Protein AF-X1NZ08-F1 (afdb_monomer)

Solvent-accessible surface area (backbone atoms only — not comparable to full-atom values): 8762 Å² total; per-residue (Å²): 134,96,73,83,45,44,33,27,20,56,43,68,51,99,85,68,46,84,45,70,52,74,79,39,46,42,60,75,52,47,68,70,40,44,97,84,74,46,42,93,53,62,67,56,41,53,49,52,73,44,49,33,32,27,44,50,51,60,32,47,41,54,40,45,41,66,79,80,67,62,67,61,55,53,55,54,40,61,74,66,75,55,62,70,50,41,29,50,45,96,85,26,34,38,38,39,35,65,49,100,54,73,54,55,48,69,60,36,34,53,55,27,56,75,70,70,29,54,61,67,52,26,42,67,88,31,73,42,72,38,77,74,33,56,36,71,87,80,62,49,60,27,44,75,59,90,68,85,85,77,130

Mean predicted aligned error: 4.6 Å

pLDDT: mean 90.82, std 10.26, range [33.22, 98.12]

Secondary structure (DSSP, 8-state):
-----EEE-EEE-TTS-EEEPPPEEHHHHHTTS-TTS--SSHHHHHHHHH--EEEPPTTEEEEEESSS-HHHHHHHHHHTT--EEEEEETTEEEEEEE-SS---HHHHHHHHHHTT--GGGGSTT-EEEPTTSB-TTT--B--B-------

Structure (mmCIF, N/CA/C/O backbone):
data_AF-X1NZ08-F1
#
_entry.id   AF-X1NZ08-F1
#
loop_
_atom_site.group_PDB
_atom_site.id
_atom_site.type_symbol
_atom_site.label_atom_id
_atom_site.label_alt_id
_atom_site.label_comp_id
_atom_site.label_asym_id
_atom_site.label_entity_id
_atom_site.label_seq_id
_atom_site.pdbx_PDB_ins_code
_atom_site.Cartn_x
_atom_site.Cartn_y
_atom_site.Cartn_z
_atom_site.occupancy
_atom_site.B_iso_or_equiv
_atom_site.auth_seq_id
_atom_site.auth_comp_id
_atom_site.auth_asym_id
_atom_site.auth_atom_id
_atom_site.pdbx_PDB_model_num
ATOM 1 N N . GLN A 1 1 ? -12.057 -5.526 -10.614 1.00 66.50 1 GLN A N 1
ATOM 2 C CA . GLN A 1 1 ? -11.418 -4.337 -10.012 1.00 66.50 1 GLN A CA 1
ATOM 3 C C . GLN A 1 1 ? -12.099 -3.094 -10.574 1.00 66.50 1 GLN A C 1
ATOM 5 O O . GLN A 1 1 ? -12.154 -2.975 -11.788 1.00 66.50 1 GLN A O 1
ATOM 10 N N . LYS A 1 2 ? -12.700 -2.242 -9.728 1.00 81.81 2 LYS A N 1
ATOM 11 C CA . LYS A 1 2 ? -13.461 -1.050 -10.170 1.00 81.81 2 LYS A CA 1
ATOM 12 C C . LYS A 1 2 ? -12.575 0.186 -10.381 1.00 81.81 2 LYS A C 1
ATOM 14 O O . LYS A 1 2 ? -12.920 1.039 -11.188 1.00 81.81 2 LYS A O 1
ATOM 19 N N . TYR A 1 3 ? -11.451 0.263 -9.670 1.00 86.00 3 TYR A N 1
ATOM 20 C CA . TYR A 1 3 ? -10.559 1.420 -9.666 1.00 86.00 3 TYR A CA 1
ATOM 21 C C . TYR A 1 3 ? -9.184 1.034 -10.201 1.00 86.00 3 TYR A C 1
ATOM 23 O O . TYR A 1 3 ? -8.617 0.015 -9.793 1.00 86.00 3 TYR A O 1
ATOM 31 N N . ASP A 1 4 ? -8.653 1.863 -11.091 1.00 92.69 4 ASP A N 1
ATOM 32 C CA . ASP A 1 4 ? -7.241 1.832 -11.447 1.00 92.69 4 ASP A CA 1
ATOM 33 C C . ASP A 1 4 ? -6.446 2.689 -10.454 1.00 92.69 4 ASP A C 1
ATOM 35 O O . ASP A 1 4 ? -6.983 3.618 -9.848 1.00 92.69 4 ASP A O 1
ATOM 39 N N . PHE A 1 5 ? -5.178 2.364 -10.259 1.00 94.62 5 PHE A N 1
ATOM 40 C CA . PHE A 1 5 ? -4.306 3.039 -9.304 1.00 94.62 5 PHE A CA 1
ATOM 41 C C . PHE A 1 5 ? -2.875 3.036 -9.811 1.00 94.62 5 PHE A C 1
ATOM 43 O O . PHE A 1 5 ? -2.528 2.280 -10.715 1.00 94.62 5 PHE A O 1
ATOM 50 N N . GLU A 1 6 ? -2.033 3.895 -9.254 1.00 96.94 6 GLU A N 1
ATOM 51 C CA . GLU A 1 6 ? -0.643 3.966 -9.687 1.00 96.94 6 GLU A CA 1
ATOM 52 C C . GLU A 1 6 ? 0.259 3.007 -8.914 1.00 96.94 6 GLU A C 1
ATOM 54 O O . GLU A 1 6 ? 0.068 2.739 -7.724 1.00 96.94 6 GLU A O 1
ATOM 59 N N . VAL A 1 7 ? 1.270 2.506 -9.614 1.00 97.00 7 VAL A N 1
ATOM 60 C CA . VAL A 1 7 ? 2.306 1.621 -9.093 1.00 97.00 7 VAL A CA 1
ATOM 61 C C . VAL A 1 7 ? 3.678 2.077 -9.557 1.00 97.00 7 VAL A C 1
ATOM 63 O O . VAL A 1 7 ? 3.838 2.647 -10.641 1.00 97.00 7 VAL A O 1
ATOM 66 N N . PHE A 1 8 ? 4.681 1.799 -8.731 1.00 97.50 8 PHE A N 1
ATOM 67 C CA . PHE A 1 8 ? 6.083 2.004 -9.076 1.00 97.50 8 PHE A CA 1
ATOM 68 C C . PHE A 1 8 ? 6.994 1.114 -8.219 1.00 97.50 8 PHE A C 1
ATOM 70 O O . PHE A 1 8 ? 6.571 0.477 -7.248 1.00 97.50 8 PHE A O 1
ATOM 77 N N . GLY A 1 9 ? 8.263 1.038 -8.604 1.00 96.88 9 GLY A N 1
ATOM 78 C CA . GLY A 1 9 ? 9.313 0.350 -7.868 1.00 96.88 9 GLY A CA 1
ATOM 79 C C . GLY A 1 9 ? 10.251 1.331 -7.180 1.00 96.88 9 GLY A C 1
ATOM 80 O O . GLY A 1 9 ? 10.696 2.301 -7.790 1.00 96.88 9 GLY A O 1
ATOM 81 N N . LEU A 1 10 ? 10.598 1.055 -5.924 1.00 96.56 10 LEU A N 1
ATOM 82 C CA . LEU A 1 10 ? 11.754 1.651 -5.250 1.00 96.56 10 LEU A CA 1
ATOM 83 C C . LEU A 1 10 ? 12.923 0.665 -5.242 1.00 96.56 10 LEU A C 1
ATOM 85 O O . LEU A 1 10 ? 12.724 -0.523 -4.981 1.00 96.56 10 LEU A O 1
ATOM 89 N N . LYS A 1 11 ? 14.145 1.146 -5.480 1.00 93.56 11 LYS A N 1
ATOM 90 C CA . LYS A 1 11 ? 15.372 0.341 -5.373 1.00 93.56 11 LYS A CA 1
ATOM 91 C C . LYS A 1 11 ? 16.574 1.181 -4.955 1.00 93.56 11 LYS A C 1
ATOM 93 O O . LYS A 1 11 ? 16.518 2.409 -4.957 1.00 93.56 11 LYS A O 1
ATOM 98 N N . LYS A 1 12 ? 17.650 0.499 -4.561 1.00 92.94 12 LYS A N 1
ATOM 99 C CA . LYS A 1 12 ? 18.954 1.116 -4.314 1.00 92.94 12 LYS A CA 1
ATOM 100 C C . LYS A 1 12 ? 19.789 1.091 -5.588 1.00 92.94 12 LYS A C 1
ATOM 102 O O . LYS A 1 12 ? 19.826 0.064 -6.265 1.00 92.94 12 LYS A O 1
ATOM 107 N N . ASP A 1 13 ? 20.420 2.209 -5.918 1.00 92.94 13 ASP A N 1
ATOM 108 C CA . ASP A 1 13 ? 21.383 2.275 -7.014 1.00 92.94 13 ASP A CA 1
ATOM 109 C C . ASP A 1 13 ? 22.784 1.796 -6.568 1.00 92.94 13 ASP A C 1
ATOM 111 O O . ASP A 1 13 ? 22.961 1.276 -5.462 1.00 92.94 13 ASP A O 1
ATOM 115 N N . LYS A 1 14 ? 23.795 1.955 -7.434 1.00 93.56 14 LYS A N 1
ATOM 116 C CA . LYS A 1 14 ? 25.183 1.550 -7.141 1.00 93.56 14 LYS A CA 1
ATOM 117 C C . LYS A 1 14 ? 25.834 2.362 -6.012 1.00 93.56 14 LYS A C 1
ATOM 119 O O . LYS A 1 14 ? 26.798 1.884 -5.425 1.00 93.56 14 LYS A O 1
ATOM 124 N N . ASN A 1 15 ? 25.307 3.548 -5.716 1.00 95.12 15 ASN A N 1
ATOM 125 C CA . ASN A 1 15 ? 25.778 4.445 -4.664 1.00 95.12 15 ASN A CA 1
ATOM 126 C C . ASN A 1 15 ? 24.969 4.293 -3.367 1.00 95.12 15 ASN A C 1
ATOM 128 O O . ASN A 1 15 ? 25.197 5.028 -2.412 1.00 95.12 15 ASN A O 1
ATOM 132 N N . PHE A 1 16 ? 24.049 3.321 -3.307 1.00 90.88 16 PHE A N 1
ATOM 133 C CA . PHE A 1 16 ? 23.089 3.129 -2.217 1.00 90.88 16 PHE A CA 1
ATOM 134 C C . PHE A 1 16 ? 22.058 4.261 -2.067 1.00 90.88 16 PHE A C 1
ATOM 136 O O . PHE A 1 16 ? 21.336 4.313 -1.058 1.00 90.88 16 PHE A O 1
ATOM 143 N N . ASP A 1 17 ? 21.890 5.097 -3.089 1.00 93.62 17 ASP A N 1
ATOM 144 C CA . ASP A 1 17 ? 20.828 6.092 -3.156 1.00 93.62 17 ASP A CA 1
ATOM 145 C C . ASP A 1 17 ? 19.491 5.425 -3.486 1.00 93.62 17 ASP A C 1
ATOM 147 O O . ASP A 1 17 ? 19.418 4.395 -4.162 1.00 93.62 17 ASP A O 1
ATOM 151 N N . THR A 1 18 ? 18.402 5.969 -2.940 1.00 94.81 18 THR A N 1
ATOM 152 C CA . THR A 1 18 ? 17.053 5.475 -3.244 1.00 94.81 18 THR A CA 1
ATOM 153 C C . THR A 1 18 ? 16.581 6.094 -4.551 1.00 94.81 18 THR A C 1
ATOM 155 O O . THR A 1 18 ? 16.426 7.309 -4.628 1.00 94.81 18 THR A O 1
ATOM 158 N N . ILE A 1 19 ? 16.281 5.257 -5.540 1.00 94.94 19 ILE A N 1
ATOM 159 C CA . ILE A 1 19 ? 15.700 5.673 -6.818 1.00 94.94 19 ILE A CA 1
ATOM 160 C C . ILE A 1 19 ? 14.312 5.055 -7.000 1.00 94.94 19 ILE A C 1
ATOM 162 O O . ILE A 1 19 ? 14.051 3.938 -6.539 1.00 94.94 19 ILE A O 1
ATOM 166 N N . SER A 1 20 ? 13.427 5.778 -7.683 1.00 96.25 20 SER A N 1
ATOM 167 C CA . SER A 1 20 ? 12.118 5.287 -8.113 1.00 96.25 20 SER A CA 1
ATOM 168 C C . SER A 1 20 ? 12.116 4.979 -9.609 1.00 96.25 20 SER A C 1
ATOM 170 O O . SER A 1 20 ? 12.797 5.629 -10.403 1.00 96.25 20 SER A O 1
ATOM 172 N N . THR A 1 21 ? 11.338 3.978 -10.016 1.00 94.81 21 THR A N 1
ATOM 173 C CA . THR A 1 21 ? 10.940 3.836 -11.420 1.00 94.81 21 THR A CA 1
ATOM 174 C C . THR A 1 21 ? 9.928 4.920 -11.787 1.00 94.81 21 THR A C 1
ATOM 176 O O . THR A 1 21 ? 9.364 5.586 -10.917 1.00 94.81 21 THR A O 1
ATOM 179 N N . ILE A 1 22 ? 9.629 5.048 -13.081 1.00 95.25 22 ILE A N 1
ATOM 180 C CA . ILE A 1 22 ? 8.461 5.813 -13.530 1.00 95.25 22 ILE A CA 1
ATOM 181 C C . ILE A 1 22 ? 7.181 5.294 -12.862 1.00 95.25 22 ILE A C 1
ATOM 183 O O . ILE A 1 22 ? 7.094 4.119 -12.500 1.00 95.25 22 ILE A O 1
ATOM 187 N N . HIS A 1 23 ? 6.197 6.168 -12.697 1.00 96.38 23 HIS A N 1
ATOM 188 C CA . HIS A 1 23 ? 4.876 5.773 -12.224 1.00 96.38 23 HIS A CA 1
ATOM 189 C C . HIS A 1 23 ? 4.063 5.288 -13.423 1.00 96.38 23 HIS A C 1
ATOM 191 O O . HIS A 1 23 ? 4.088 5.918 -14.482 1.00 96.38 23 HIS A O 1
ATOM 197 N N . LYS A 1 24 ? 3.349 4.175 -13.266 1.00 96.19 24 LYS A N 1
ATOM 198 C CA . LYS A 1 24 ? 2.391 3.681 -14.262 1.00 96.19 24 LYS A CA 1
ATOM 199 C C . LYS A 1 24 ? 1.057 3.392 -13.598 1.00 96.19 24 LYS A C 1
ATOM 201 O O . LYS A 1 24 ? 1.019 3.094 -12.404 1.00 96.19 24 LYS A O 1
ATOM 206 N N . LYS A 1 25 ? -0.026 3.431 -14.373 1.00 96.19 25 LYS A N 1
ATOM 207 C CA . LYS A 1 25 ? -1.285 2.826 -13.940 1.00 96.19 25 LYS A CA 1
ATOM 208 C C . LYS A 1 25 ? -1.103 1.315 -13.807 1.00 96.19 25 LYS A C 1
ATOM 210 O O . LYS A 1 25 ? -0.294 0.707 -14.511 1.00 96.19 25 LYS A O 1
ATOM 215 N N . TYR A 1 26 ? -1.831 0.710 -12.879 1.00 94.38 26 TYR A N 1
ATOM 216 C CA . TYR A 1 26 ? -1.780 -0.724 -12.635 1.00 94.38 26 TYR A CA 1
ATOM 217 C C . TYR A 1 26 ? -2.214 -1.489 -13.887 1.00 94.38 26 TYR A C 1
ATOM 219 O O . TYR A 1 26 ? -1.548 -2.443 -14.280 1.00 94.38 26 TYR A O 1
ATOM 227 N N . SER A 1 27 ? -3.264 -1.029 -14.570 1.00 94.00 27 SER A N 1
ATOM 228 C CA . SER A 1 27 ? -3.690 -1.606 -15.851 1.00 94.00 27 SER A CA 1
ATOM 229 C C . SER A 1 27 ? -2.560 -1.628 -16.894 1.00 94.00 27 SER A C 1
ATOM 231 O O . SER A 1 27 ? -2.254 -2.691 -17.433 1.00 94.00 27 SER A O 1
ATOM 233 N N . ASP A 1 28 ? -1.861 -0.507 -17.091 1.00 93.31 28 ASP A N 1
ATOM 234 C CA . ASP A 1 28 ? -0.724 -0.391 -18.019 1.00 93.31 28 ASP A CA 1
ATOM 235 C C . ASP A 1 28 ? 0.454 -1.299 -17.642 1.00 93.31 28 ASP A C 1
ATOM 237 O O . ASP A 1 28 ? 1.215 -1.747 -18.500 1.00 93.31 28 ASP A O 1
ATOM 241 N N . ALA A 1 29 ? 0.640 -1.545 -16.345 1.00 91.69 29 ALA A N 1
ATOM 242 C CA . ALA A 1 29 ? 1.715 -2.380 -15.831 1.00 91.69 29 ALA A CA 1
ATOM 243 C C . ALA A 1 29 ? 1.426 -3.882 -15.967 1.00 91.69 29 ALA A C 1
ATOM 245 O O . ALA A 1 29 ? 2.352 -4.667 -16.165 1.00 91.69 29 ALA A O 1
ATOM 246 N N . ILE A 1 30 ? 0.159 -4.281 -15.819 1.00 90.06 30 ILE A N 1
ATOM 247 C CA . ILE A 1 30 ? -0.242 -5.686 -15.688 1.00 90.06 30 ILE A CA 1
ATOM 248 C C . ILE A 1 30 ? -0.832 -6.257 -16.970 1.00 90.06 30 ILE A C 1
ATOM 250 O O . ILE A 1 30 ? -0.577 -7.414 -17.280 1.00 90.06 30 ILE A O 1
ATOM 254 N N . PHE A 1 31 ? -1.613 -5.493 -17.732 1.00 91.19 31 PHE A N 1
ATOM 255 C CA . PHE A 1 31 ? -2.309 -6.024 -18.912 1.00 91.19 31 PHE A CA 1
ATOM 256 C C . PHE A 1 31 ? -1.385 -6.537 -20.025 1.00 91.19 31 PHE A C 1
ATOM 258 O O . PHE A 1 31 ? -1.776 -7.483 -20.709 1.00 91.19 31 PHE A O 1
ATOM 265 N N . PRO A 1 32 ? -0.158 -6.009 -20.205 1.00 92.12 32 PRO A N 1
ATOM 266 C CA . PRO A 1 32 ? 0.804 -6.609 -21.129 1.00 92.12 32 PRO A CA 1
ATOM 267 C C . PRO A 1 32 ? 1.351 -7.975 -20.679 1.00 92.12 32 PRO A C 1
ATOM 269 O O . PRO A 1 32 ? 2.047 -8.637 -21.452 1.00 92.12 32 PRO A O 1
ATOM 272 N N . MET A 1 33 ? 1.095 -8.389 -19.4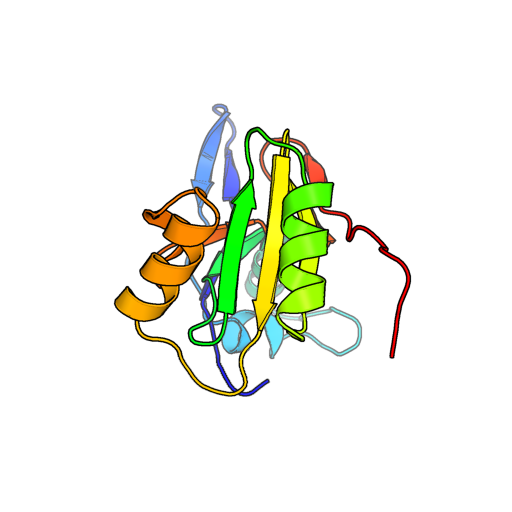35 1.00 93.06 33 MET A N 1
ATOM 273 C CA . MET A 1 33 ? 1.557 -9.660 -18.886 1.00 93.06 33 MET A CA 1
ATOM 274 C C . MET A 1 33 ? 0.603 -10.793 -19.277 1.00 93.06 33 MET A C 1
ATOM 276 O O . MET A 1 33 ? -0.616 -10.691 -19.154 1.00 93.06 33 MET A O 1
ATOM 280 N N . SER A 1 34 ? 1.164 -11.922 -19.701 1.00 92.25 34 SER A N 1
ATOM 281 C CA . SER A 1 34 ? 0.407 -13.154 -19.910 1.00 92.25 34 SER A CA 1
ATOM 282 C C . SER A 1 34 ? -0.073 -13.745 -18.578 1.00 92.25 34 SER A C 1
ATOM 284 O O . SER A 1 34 ? 0.454 -13.435 -17.508 1.00 92.25 34 SER A O 1
ATOM 286 N N . HIS A 1 35 ? -1.010 -14.694 -18.640 1.00 90.44 35 HIS A N 1
ATOM 287 C CA . HIS A 1 35 ? -1.451 -15.467 -17.470 1.00 90.44 35 HIS A CA 1
ATOM 288 C C . HIS A 1 35 ? -0.321 -16.277 -16.800 1.00 90.44 35 HIS A C 1
ATOM 290 O O . HIS A 1 35 ? -0.464 -16.692 -15.654 1.00 90.44 35 HIS A O 1
ATOM 296 N N . LEU A 1 36 ? 0.802 -16.491 -17.499 1.00 90.69 36 LEU A N 1
ATOM 297 C CA . LEU A 1 36 ? 2.007 -17.133 -16.966 1.00 90.69 36 LEU A CA 1
ATOM 298 C C . LEU A 1 36 ? 2.988 -16.125 -16.340 1.00 90.69 36 LEU A C 1
ATOM 300 O O . LEU A 1 36 ? 4.085 -16.508 -15.943 1.00 90.69 36 LEU A O 1
ATOM 304 N N . GLY A 1 37 ? 2.634 -14.838 -16.284 1.00 86.62 37 GLY A N 1
ATOM 305 C CA . GLY A 1 37 ? 3.508 -13.782 -15.776 1.00 86.62 37 GLY A CA 1
ATOM 306 C C . GLY A 1 37 ? 4.680 -13.460 -16.707 1.00 86.62 37 GLY A C 1
ATOM 307 O O . GLY A 1 37 ? 5.733 -13.027 -16.242 1.00 86.62 37 GLY A O 1
ATOM 308 N N . THR A 1 38 ? 4.520 -13.665 -18.017 1.00 90.88 38 THR A N 1
ATOM 309 C CA . THR A 1 38 ? 5.543 -13.356 -19.032 1.00 90.88 38 THR A CA 1
ATOM 310 C C . THR A 1 38 ? 5.116 -12.189 -19.921 1.00 90.88 38 THR A C 1
ATOM 312 O O . THR A 1 38 ? 3.929 -12.011 -20.176 1.00 90.88 38 THR A O 1
ATOM 315 N N . CYS A 1 39 ? 6.072 -11.401 -20.418 1.00 93.31 39 CYS A N 1
ATOM 316 C CA . CYS A 1 39 ? 5.824 -10.336 -21.392 1.00 93.31 39 CYS A CA 1
ATOM 317 C C . CYS A 1 39 ? 6.960 -10.325 -22.432 1.00 93.31 39 CYS A C 1
ATOM 319 O O . CYS A 1 39 ? 8.125 -10.347 -22.024 1.00 93.31 39 CYS A O 1
ATOM 321 N N . PRO A 1 40 ? 6.665 -10.326 -23.750 1.00 92.31 40 PRO A N 1
ATOM 322 C CA . PRO A 1 40 ? 7.695 -10.226 -24.787 1.00 92.31 40 PRO A CA 1
ATOM 323 C C . PRO A 1 40 ? 8.456 -8.899 -24.737 1.00 92.31 40 PRO A C 1
ATOM 325 O O . PRO A 1 40 ? 9.638 -8.855 -25.074 1.00 92.31 40 PRO A O 1
ATOM 328 N N . ASP A 1 41 ? 7.780 -7.828 -24.310 1.00 94.56 41 ASP A N 1
ATOM 329 C CA . ASP A 1 41 ? 8.416 -6.537 -24.106 1.00 94.56 41 ASP A CA 1
ATOM 330 C C . ASP A 1 41 ? 9.275 -6.566 -22.841 1.00 94.56 41 ASP A C 1
ATOM 332 O O . ASP A 1 41 ? 8.793 -6.659 -21.706 1.00 94.56 41 ASP A O 1
ATOM 336 N N . ARG A 1 42 ? 10.586 -6.496 -23.063 1.00 93.50 42 ARG A N 1
ATOM 337 C CA . ARG A 1 42 ? 11.595 -6.625 -22.018 1.00 93.50 42 ARG A CA 1
ATOM 338 C C . ARG A 1 42 ? 11.434 -5.543 -20.949 1.00 93.50 42 ARG A C 1
ATOM 340 O O . ARG A 1 42 ? 11.510 -5.855 -19.761 1.00 93.50 42 ARG A O 1
ATOM 347 N N . ASP A 1 43 ? 11.217 -4.298 -21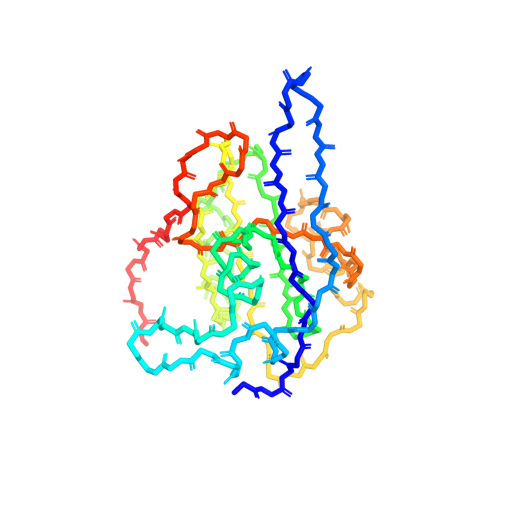.355 1.00 91.81 43 ASP A N 1
ATOM 348 C CA . ASP A 1 43 ? 11.161 -3.164 -20.433 1.00 91.81 43 ASP A CA 1
ATOM 349 C C . ASP A 1 43 ? 9.912 -3.220 -19.553 1.00 91.81 43 ASP A C 1
ATOM 351 O O . ASP A 1 43 ? 9.992 -2.992 -18.345 1.00 91.81 43 ASP A O 1
ATOM 355 N N . THR A 1 44 ? 8.773 -3.620 -20.116 1.00 91.50 44 THR A N 1
ATOM 356 C CA . THR A 1 44 ? 7.540 -3.864 -19.362 1.00 91.50 44 THR A CA 1
ATOM 357 C C . THR A 1 44 ? 7.691 -5.031 -18.396 1.00 91.50 44 THR A C 1
ATOM 359 O O . THR A 1 44 ? 7.303 -4.907 -17.235 1.00 91.50 44 THR A O 1
ATOM 362 N N . TYR A 1 45 ? 8.327 -6.128 -18.817 1.00 92.44 45 TYR A N 1
ATOM 363 C CA . TYR A 1 45 ? 8.623 -7.249 -17.925 1.00 92.44 45 TYR A CA 1
ATOM 364 C C . TYR A 1 45 ? 9.494 -6.830 -16.730 1.00 92.44 45 TYR A C 1
ATOM 366 O O . TYR A 1 45 ? 9.188 -7.168 -15.584 1.00 92.44 45 TYR A O 1
ATOM 374 N N . PHE A 1 46 ? 10.574 -6.076 -16.970 1.00 92.50 46 PHE A N 1
ATOM 375 C CA . PHE A 1 46 ? 11.434 -5.587 -15.888 1.00 92.50 46 PHE A CA 1
ATOM 376 C C . PHE A 1 46 ? 10.719 -4.580 -14.994 1.00 92.50 46 PHE A C 1
ATOM 378 O O . PHE A 1 46 ? 10.857 -4.662 -13.776 1.00 92.50 46 PHE A O 1
ATOM 385 N N . PHE A 1 47 ? 9.917 -3.687 -15.574 1.00 93.31 47 PHE A N 1
ATOM 386 C CA . PHE A 1 47 ? 9.077 -2.779 -14.806 1.00 93.31 47 PHE A CA 1
ATOM 387 C C . PHE A 1 47 ? 8.159 -3.550 -13.856 1.00 93.31 47 PHE A C 1
ATOM 389 O O . PHE A 1 47 ? 8.197 -3.303 -12.655 1.00 93.31 47 PHE A O 1
ATOM 396 N N . PHE A 1 48 ? 7.396 -4.520 -14.372 1.00 92.75 48 PHE A N 1
ATOM 397 C CA . PHE A 1 48 ? 6.473 -5.336 -13.582 1.00 92.75 48 PHE A CA 1
ATOM 398 C C . PHE A 1 48 ? 7.166 -6.005 -12.389 1.00 92.75 48 PHE A C 1
ATOM 400 O O . PHE A 1 48 ? 6.656 -5.975 -11.270 1.00 92.75 48 PHE A O 1
ATOM 407 N N . ARG A 1 49 ? 8.364 -6.558 -12.607 1.00 91.44 49 ARG A N 1
ATOM 408 C CA . ARG A 1 49 ? 9.147 -7.218 -11.553 1.00 91.44 49 ARG A CA 1
ATOM 409 C C . ARG A 1 49 ? 9.684 -6.276 -10.480 1.00 91.44 49 ARG A C 1
ATOM 411 O O . ARG A 1 49 ? 9.917 -6.730 -9.361 1.00 91.44 49 ARG A O 1
ATOM 418 N N . ASP A 1 50 ? 9.901 -5.011 -10.820 1.00 93.50 50 ASP A N 1
ATOM 419 C CA . ASP A 1 50 ? 10.440 -4.005 -9.906 1.00 93.50 50 ASP A CA 1
ATOM 420 C C . ASP A 1 50 ? 9.342 -3.336 -9.053 1.00 93.50 50 ASP A C 1
ATOM 422 O O . ASP A 1 50 ? 9.669 -2.697 -8.047 1.00 93.50 50 ASP A O 1
ATOM 426 N N . ILE A 1 51 ? 8.055 -3.487 -9.405 1.00 95.62 51 ILE A N 1
ATOM 427 C CA . ILE A 1 51 ? 6.929 -2.897 -8.663 1.00 95.62 51 ILE A CA 1
ATOM 428 C C . ILE A 1 51 ? 6.940 -3.373 -7.211 1.00 95.62 51 ILE A C 1
ATOM 430 O O . ILE A 1 51 ? 6.885 -4.565 -6.914 1.00 95.62 51 ILE A O 1
ATOM 434 N N . ASN A 1 52 ? 6.958 -2.416 -6.287 1.00 95.88 52 ASN A N 1
ATOM 435 C CA . ASN A 1 52 ? 6.865 -2.695 -4.856 1.00 95.88 52 ASN A CA 1
ATOM 436 C C . ASN A 1 52 ? 6.134 -1.609 -4.058 1.00 95.88 52 ASN A C 1
ATOM 438 O O . ASN A 1 52 ? 6.030 -1.725 -2.838 1.00 95.88 52 ASN A O 1
ATOM 442 N N . GLN A 1 53 ? 5.615 -0.580 -4.725 1.00 96.88 53 GLN A N 1
ATOM 443 C CA . GLN A 1 53 ? 4.769 0.460 -4.152 1.00 96.88 53 GLN A CA 1
ATOM 444 C C . GLN A 1 53 ? 3.469 0.565 -4.949 1.00 96.88 53 GLN A C 1
ATOM 446 O O . GLN A 1 53 ? 3.466 0.392 -6.171 1.00 96.88 53 GLN A O 1
ATOM 451 N N . ARG A 1 54 ? 2.383 0.913 -4.260 1.00 96.75 54 ARG A N 1
ATOM 452 C CA . ARG A 1 54 ? 1.112 1.301 -4.872 1.00 96.75 54 ARG A CA 1
ATOM 453 C C . ARG A 1 54 ? 0.501 2.504 -4.179 1.00 96.75 54 ARG A C 1
ATOM 455 O O . ARG A 1 54 ? 0.802 2.792 -3.019 1.00 96.75 54 ARG A O 1
ATOM 462 N N . GLN A 1 55 ? -0.379 3.181 -4.894 1.00 96.81 55 GLN A N 1
ATOM 463 C CA . GLN A 1 55 ? -1.244 4.207 -4.339 1.00 96.81 55 GLN A CA 1
ATOM 464 C C . GLN A 1 55 ? -2.296 3.575 -3.408 1.00 96.81 55 GLN A C 1
ATOM 466 O O . GLN A 1 55 ? -2.752 2.448 -3.641 1.00 96.81 55 GLN A O 1
ATOM 471 N N . ILE A 1 56 ? -2.693 4.297 -2.356 1.00 96.38 56 ILE A N 1
ATOM 472 C CA . ILE A 1 56 ? -3.874 3.941 -1.555 1.00 96.38 56 ILE A CA 1
ATOM 473 C C . ILE A 1 56 ? -5.126 4.160 -2.411 1.00 96.38 56 ILE A C 1
ATOM 475 O O . ILE A 1 56 ? -5.287 5.218 -3.022 1.00 96.38 56 ILE A O 1
ATOM 479 N N . LEU A 1 57 ? -6.030 3.179 -2.452 1.00 95.38 57 LEU A N 1
ATOM 480 C CA . LEU A 1 57 ? -7.215 3.257 -3.306 1.00 95.38 57 LEU A CA 1
ATOM 481 C C . LEU A 1 57 ? -8.215 4.320 -2.801 1.00 95.38 57 LEU A C 1
ATOM 483 O O . LEU A 1 57 ? -8.328 4.561 -1.592 1.00 95.38 57 LEU A O 1
ATOM 487 N N . PRO A 1 58 ? -9.033 4.923 -3.682 1.00 95.00 58 PRO A N 1
ATOM 488 C CA . PRO A 1 58 ? -10.084 5.864 -3.273 1.00 95.00 58 PRO A CA 1
ATOM 489 C C . PRO A 1 58 ? -11.085 5.273 -2.267 1.00 95.00 58 PRO A C 1
ATOM 491 O O . PRO A 1 58 ? -11.550 5.962 -1.361 1.00 95.00 58 PRO A O 1
ATOM 494 N N . CYS A 1 59 ? -11.367 3.975 -2.374 1.00 94.94 59 CYS A N 1
ATOM 495 C CA . CYS A 1 59 ? -12.277 3.229 -1.502 1.00 94.94 59 CYS A CA 1
ATOM 496 C C . CYS A 1 59 ? -11.579 2.506 -0.334 1.00 94.94 59 CYS A C 1
ATOM 498 O O . CYS A 1 59 ? -12.160 1.607 0.272 1.00 94.94 59 CYS A O 1
ATOM 500 N N . GLU A 1 60 ? -10.324 2.850 -0.047 1.00 95.94 60 GLU A N 1
ATOM 501 C CA . GLU A 1 60 ? -9.491 2.195 0.961 1.00 95.94 60 GLU A CA 1
ATOM 502 C C . GLU A 1 60 ? -9.067 3.181 2.055 1.00 95.94 60 GLU A C 1
ATOM 504 O O . GLU A 1 60 ? -8.732 4.341 1.784 1.00 95.94 60 GLU A O 1
ATOM 509 N N . ILE A 1 61 ? -9.049 2.697 3.297 1.00 97.44 61 ILE A N 1
ATOM 510 C CA . ILE A 1 61 ? -8.356 3.333 4.421 1.00 97.44 61 ILE A CA 1
ATOM 511 C C . ILE A 1 61 ? -7.231 2.401 4.864 1.00 97.44 61 ILE A C 1
ATOM 513 O O . ILE A 1 61 ? -7.474 1.224 5.119 1.00 97.44 61 ILE A O 1
ATOM 517 N N . VAL A 1 62 ? -6.018 2.936 4.994 1.00 97.25 62 VAL A N 1
ATOM 518 C CA . VAL A 1 62 ? -4.869 2.213 5.552 1.00 97.25 62 VAL A CA 1
ATOM 519 C C . VAL A 1 62 ? -4.541 2.809 6.913 1.00 97.25 62 VAL A C 1
ATOM 521 O O . VAL A 1 62 ? -4.179 3.981 7.009 1.00 97.25 62 VAL A O 1
ATOM 524 N N . LEU A 1 63 ? -4.677 2.003 7.962 1.00 96.38 63 LEU A N 1
ATOM 525 C CA . LEU A 1 63 ? -4.207 2.327 9.303 1.00 96.38 63 LEU A CA 1
ATOM 526 C C . LEU A 1 63 ? -2.754 1.866 9.419 1.00 96.38 63 LEU A C 1
ATOM 528 O O . LEU A 1 63 ? -2.493 0.664 9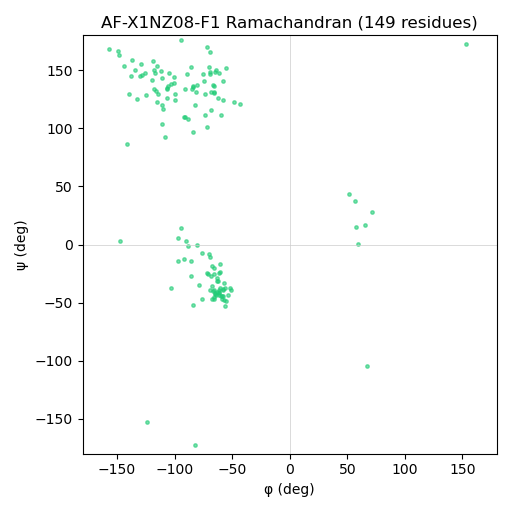.437 1.00 96.38 63 LEU A O 1
ATOM 532 N N . ASP A 1 64 ? -1.823 2.818 9.453 1.00 95.50 64 ASP A N 1
ATOM 533 C CA . ASP A 1 64 ? -0.401 2.558 9.692 1.00 95.50 64 ASP A CA 1
ATOM 534 C C . ASP A 1 64 ? -0.125 2.644 11.199 1.00 95.50 64 ASP A C 1
ATOM 536 O O . ASP A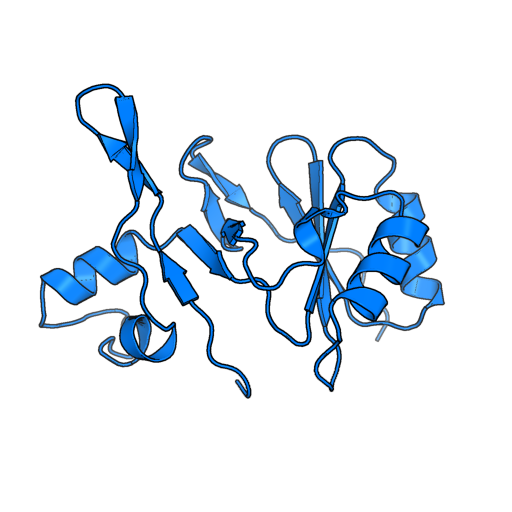 1 64 ? -0.260 3.707 11.812 1.00 95.50 64 ASP A O 1
ATOM 540 N N . ILE A 1 65 ? 0.151 1.490 11.802 1.00 94.06 65 ILE A N 1
ATOM 541 C CA . ILE A 1 65 ? 0.310 1.297 13.242 1.00 94.06 65 ILE A CA 1
ATOM 542 C C . ILE A 1 65 ? 1.796 1.050 13.493 1.00 94.06 65 ILE A C 1
ATOM 544 O O . ILE A 1 65 ? 2.249 -0.090 13.403 1.00 94.06 65 ILE A O 1
ATOM 548 N N . GLU A 1 66 ? 2.560 2.105 13.777 1.00 88.62 66 GLU A N 1
ATOM 549 C CA . GLU A 1 66 ? 4.002 1.987 14.046 1.00 88.62 66 GLU A CA 1
ATOM 550 C C . GLU A 1 66 ? 4.282 1.427 15.446 1.00 88.62 66 GLU A C 1
ATOM 552 O O . GLU A 1 66 ? 5.059 0.484 15.582 1.00 88.62 66 GLU A O 1
ATOM 557 N N . ASP A 1 67 ? 3.591 1.968 16.453 1.00 79.62 67 ASP A N 1
ATOM 558 C CA . ASP A 1 67 ? 3.693 1.595 17.862 1.00 79.62 67 ASP A CA 1
ATO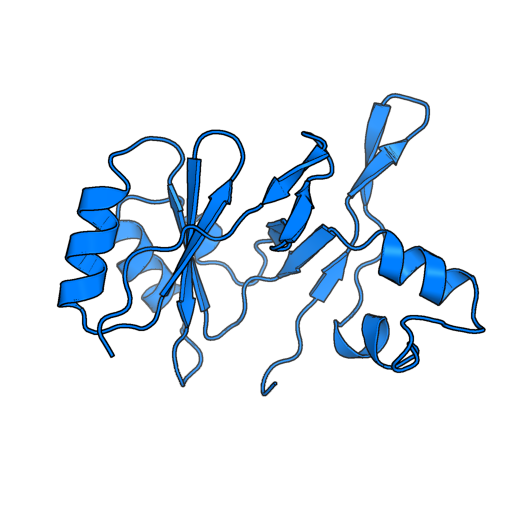M 559 C C . ASP A 1 67 ? 2.281 1.408 18.442 1.00 79.62 67 ASP A C 1
ATOM 561 O O . ASP A 1 67 ? 1.437 2.303 18.359 1.00 79.62 67 ASP A O 1
ATOM 565 N N . GLY A 1 68 ? 1.995 0.246 19.037 1.00 73.69 68 GLY A N 1
ATOM 566 C CA . GLY A 1 68 ? 0.709 0.013 19.698 1.00 73.69 68 GLY A CA 1
ATOM 567 C C . GLY A 1 68 ? 0.263 -1.444 19.762 1.00 73.69 68 GLY A C 1
ATOM 568 O O . GLY A 1 68 ? 0.865 -2.341 19.174 1.00 73.69 68 GLY A O 1
ATOM 569 N N . ASN A 1 69 ? -0.827 -1.671 20.498 1.00 82.50 69 ASN A N 1
ATOM 570 C CA . ASN A 1 69 ? -1.462 -2.978 20.605 1.00 82.50 69 ASN A CA 1
ATOM 571 C C . ASN A 1 69 ? -2.420 -3.190 19.422 1.00 82.50 69 ASN A C 1
ATOM 573 O O . ASN A 1 69 ? -3.567 -2.736 19.453 1.00 82.50 69 ASN A O 1
ATOM 577 N N . ILE A 1 70 ? -1.940 -3.878 18.382 1.00 91.12 70 ILE A N 1
ATOM 578 C CA . ILE A 1 70 ? -2.753 -4.254 17.219 1.00 91.12 70 ILE A CA 1
ATOM 579 C C . ILE A 1 70 ? -4.052 -4.958 17.637 1.00 91.12 70 ILE A C 1
ATOM 581 O O . ILE A 1 70 ? -5.096 -4.657 17.064 1.00 91.12 70 ILE A O 1
ATOM 585 N N . ASP A 1 71 ? -4.035 -5.801 18.674 1.00 91.00 71 ASP A N 1
ATOM 586 C CA . ASP A 1 71 ? -5.215 -6.560 19.101 1.00 91.00 71 ASP A CA 1
ATOM 587 C C . ASP A 1 71 ? -6.374 -5.639 19.512 1.00 91.00 71 ASP A C 1
ATOM 589 O O . ASP A 1 71 ? -7.526 -5.897 19.162 1.00 91.00 71 ASP A O 1
ATOM 593 N N . GLU A 1 72 ? -6.085 -4.505 20.161 1.00 91.62 72 GLU A N 1
ATOM 594 C CA . GLU A 1 72 ? -7.110 -3.524 20.541 1.00 91.62 72 GLU A CA 1
ATOM 595 C C . GLU A 1 72 ? -7.774 -2.889 19.308 1.00 91.62 72 GLU A C 1
ATOM 597 O O . GLU A 1 72 ? -8.997 -2.704 19.266 1.00 91.62 72 GLU A O 1
ATOM 602 N N . ILE A 1 73 ? -6.974 -2.557 18.291 1.00 92.50 73 ILE A N 1
ATOM 603 C CA . ILE A 1 73 ? -7.470 -1.992 17.032 1.00 92.50 73 ILE A CA 1
ATOM 604 C C . ILE A 1 73 ? -8.323 -3.030 16.309 1.00 92.50 73 ILE A C 1
ATOM 606 O O . ILE A 1 73 ? -9.445 -2.724 15.906 1.00 92.50 73 ILE A O 1
ATOM 610 N N . LEU A 1 74 ? -7.841 -4.268 16.203 1.00 92.25 74 LEU A N 1
ATOM 611 C CA . LEU A 1 74 ? -8.579 -5.345 15.553 1.00 92.25 74 LEU A CA 1
ATOM 612 C C . LEU A 1 74 ? -9.903 -5.639 16.264 1.00 92.25 74 LEU A C 1
ATOM 614 O O . LEU A 1 74 ? -10.920 -5.840 15.604 1.00 92.25 74 LEU A O 1
ATOM 618 N N . ASP A 1 75 ? -9.941 -5.607 17.594 1.00 91.88 75 ASP A N 1
ATOM 619 C CA . ASP A 1 75 ? -11.177 -5.804 18.354 1.00 91.88 75 ASP A CA 1
ATOM 620 C C . ASP A 1 75 ? -12.181 -4.662 18.170 1.00 91.88 75 ASP A C 1
ATOM 622 O O . ASP A 1 75 ? -13.390 -4.902 18.093 1.00 91.88 75 ASP A O 1
ATOM 626 N N . LYS A 1 76 ? -11.707 -3.419 18.043 1.00 93.12 76 LYS A N 1
ATOM 627 C CA . LYS A 1 76 ? -12.553 -2.280 17.657 1.00 93.12 76 LYS A CA 1
ATOM 628 C C . LYS A 1 76 ? -13.100 -2.446 16.237 1.00 93.12 76 LYS A C 1
ATOM 630 O O . LYS A 1 76 ? -14.292 -2.228 16.031 1.00 93.12 76 LYS A O 1
ATOM 635 N N . LEU A 1 77 ? -12.274 -2.882 15.285 1.00 92.69 77 LEU A N 1
ATOM 636 C CA . LEU A 1 77 ? -12.680 -3.092 13.891 1.00 92.69 77 LEU A CA 1
ATOM 637 C C . LEU A 1 77 ? -13.696 -4.226 13.730 1.00 92.69 77 LEU A C 1
ATOM 639 O O . LEU A 1 77 ? -14.678 -4.066 13.004 1.00 92.69 77 LEU A O 1
ATOM 643 N N . LYS A 1 78 ? -13.541 -5.325 14.478 1.00 90.88 78 LYS A N 1
ATOM 644 C CA . LYS A 1 78 ? -14.543 -6.406 14.534 1.00 90.88 78 LYS A CA 1
ATOM 645 C C . LYS A 1 78 ? -15.910 -5.885 14.988 1.00 90.88 78 LYS A C 1
ATOM 647 O O . LYS A 1 78 ? -16.931 -6.285 14.441 1.00 90.88 78 LYS A O 1
ATOM 652 N N . LYS A 1 79 ? -15.948 -4.956 15.952 1.00 93.06 79 LYS A N 1
ATOM 653 C CA . LYS A 1 79 ? -17.199 -4.328 16.426 1.00 9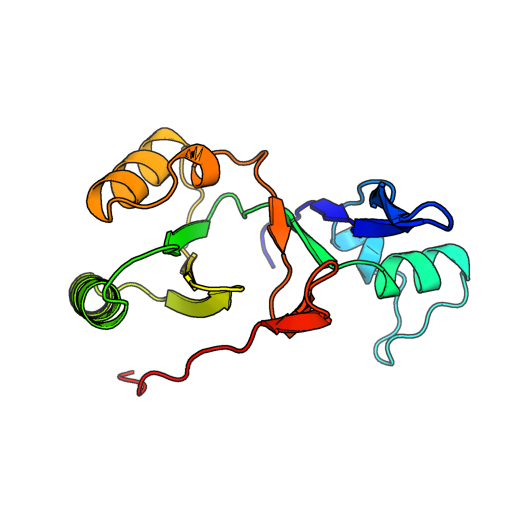3.06 79 LYS A CA 1
ATOM 654 C C . LYS A 1 79 ? -17.815 -3.368 15.408 1.00 93.06 79 LYS A C 1
ATOM 656 O O . LYS A 1 79 ? -19.019 -3.145 15.450 1.00 93.06 79 LYS A O 1
ATOM 661 N N . TRP A 1 80 ? -17.011 -2.803 14.509 1.00 89.56 80 TRP A N 1
ATOM 662 C CA . TRP A 1 80 ? -17.489 -1.949 13.417 1.00 89.56 80 TRP A CA 1
ATOM 663 C C . TRP A 1 80 ? -18.133 -2.742 12.273 1.00 89.56 80 TRP A C 1
ATOM 665 O O . TRP A 1 80 ? -18.706 -2.128 11.377 1.00 89.56 80 TRP A O 1
ATOM 675 N N . ASN A 1 81 ? -18.064 -4.081 12.306 1.00 86.50 81 ASN A N 1
ATOM 676 C CA . ASN A 1 81 ? -18.581 -4.968 11.263 1.00 86.50 81 ASN A CA 1
ATOM 677 C C . ASN A 1 81 ? -18.081 -4.575 9.859 1.00 86.50 81 ASN A C 1
ATOM 679 O O . ASN A 1 81 ? -18.848 -4.499 8.900 1.00 86.50 81 ASN A O 1
ATOM 683 N N . CYS A 1 82 ? -16.789 -4.258 9.769 1.00 83.75 82 CYS A N 1
ATOM 684 C CA . CYS A 1 82 ? -16.122 -3.876 8.531 1.00 83.75 82 CYS A CA 1
ATOM 685 C C . CYS A 1 82 ? -15.143 -4.968 8.094 1.00 83.75 82 CYS A C 1
ATOM 687 O O . CYS A 1 82 ? -14.501 -5.605 8.930 1.00 83.75 82 CYS A O 1
ATOM 689 N N . GLU A 1 83 ? -15.036 -5.180 6.784 1.00 90.38 83 GLU A N 1
ATOM 690 C CA . GLU A 1 83 ? -14.026 -6.066 6.212 1.00 90.38 83 GLU A CA 1
ATOM 691 C C . GLU A 1 83 ? -12.656 -5.385 6.286 1.00 90.38 83 GLU A C 1
ATOM 693 O O . GLU A 1 83 ? -12.500 -4.225 5.884 1.00 90.38 83 GLU A O 1
ATOM 698 N N . PHE A 1 84 ? -11.666 -6.099 6.822 1.00 94.56 84 PHE A N 1
ATOM 699 C CA . PHE A 1 84 ? -10.302 -5.601 6.918 1.00 94.56 84 PHE A CA 1
ATOM 700 C C . PHE A 1 84 ? -9.266 -6.705 6.697 1.00 94.56 84 PHE A C 1
ATOM 702 O O . PHE A 1 84 ? -9.499 -7.870 7.017 1.00 94.56 84 PHE A O 1
ATOM 709 N N . HIS A 1 85 ? -8.088 -6.303 6.222 1.00 94.50 85 HIS A N 1
ATOM 710 C CA . HIS A 1 85 ? -6.907 -7.156 6.085 1.00 94.50 85 HIS A CA 1
ATOM 711 C C . HIS A 1 85 ? -5.730 -6.533 6.830 1.00 94.50 85 HIS A C 1
ATOM 713 O O . HIS A 1 85 ? -5.417 -5.360 6.632 1.00 94.50 85 HIS A O 1
ATOM 719 N N . ALA A 1 86 ? -5.069 -7.302 7.691 1.00 94.31 86 ALA A N 1
ATOM 720 C CA . ALA A 1 86 ? -3.921 -6.834 8.460 1.00 94.31 86 ALA A CA 1
ATOM 721 C C . ALA A 1 86 ? -2.630 -7.434 7.902 1.0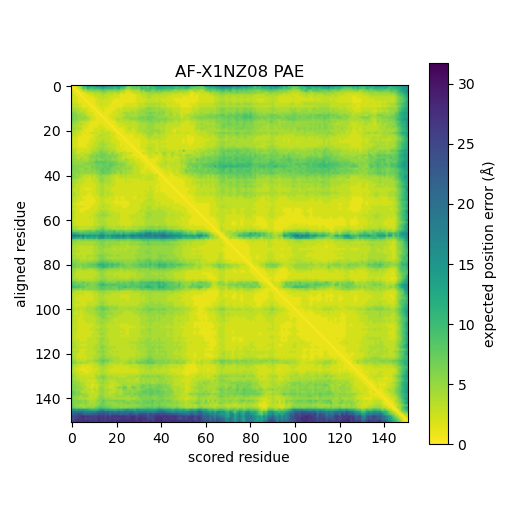0 94.31 86 ALA A C 1
ATOM 723 O O . ALA A 1 86 ? -2.559 -8.636 7.669 1.00 94.31 86 ALA A O 1
ATOM 724 N N . TYR A 1 87 ? -1.596 -6.616 7.731 1.00 93.56 87 TYR A N 1
ATOM 725 C CA . TYR A 1 87 ? -0.289 -7.030 7.232 1.00 93.56 87 TYR A CA 1
ATOM 726 C C . TYR A 1 87 ? 0.819 -6.559 8.161 1.00 93.56 87 TYR A C 1
ATOM 728 O O . TYR A 1 87 ? 0.777 -5.458 8.711 1.00 93.56 87 TYR A O 1
ATOM 736 N N . THR A 1 88 ? 1.865 -7.368 8.278 1.00 90.75 88 THR A N 1
ATOM 737 C CA . THR A 1 88 ? 3.114 -6.938 8.914 1.00 90.75 88 THR A CA 1
ATOM 738 C C . THR A 1 88 ? 3.804 -5.856 8.076 1.00 90.75 88 THR A C 1
ATOM 740 O O . THR A 1 88 ? 3.880 -5.955 6.849 1.00 90.75 88 THR A O 1
ATOM 743 N N . ALA A 1 89 ? 4.322 -4.809 8.724 1.00 85.25 89 ALA A N 1
ATOM 744 C CA . ALA A 1 89 ? 4.943 -3.663 8.060 1.00 85.25 89 ALA A CA 1
ATOM 745 C C . ALA A 1 89 ? 6.176 -3.162 8.833 1.00 85.25 89 ALA A C 1
ATOM 747 O O . ALA A 1 89 ? 6.122 -2.241 9.643 1.00 85.25 89 ALA A O 1
ATOM 748 N N . GLY A 1 90 ? 7.340 -3.761 8.565 1.00 82.56 90 GLY A N 1
ATOM 749 C CA . GLY A 1 90 ? 8.588 -3.347 9.210 1.00 82.56 90 GLY A CA 1
ATOM 750 C C . GLY A 1 90 ? 8.582 -3.642 10.712 1.00 82.56 90 GLY A C 1
ATOM 751 O O . GLY A 1 90 ? 8.791 -4.792 11.092 1.00 82.56 90 GLY A O 1
ATOM 752 N N . LYS A 1 91 ? 8.407 -2.602 11.537 1.00 85.19 91 LYS A N 1
ATOM 753 C CA . LYS A 1 91 ? 8.257 -2.712 13.001 1.00 85.19 91 LYS A CA 1
ATOM 754 C C . LYS A 1 91 ? 6.796 -2.697 13.466 1.00 85.19 91 LYS A C 1
ATOM 756 O O . LYS A 1 91 ? 6.544 -3.060 14.606 1.00 85.19 91 LYS A O 1
ATOM 761 N N . GLY A 1 92 ? 5.879 -2.312 12.585 1.00 90.56 92 GLY A N 1
ATOM 762 C CA . GLY A 1 92 ? 4.471 -2.127 12.885 1.00 90.56 92 GLY A CA 1
ATOM 763 C C . GLY A 1 92 ? 3.568 -2.962 11.984 1.00 90.56 92 GLY A C 1
ATOM 764 O O . GLY A 1 92 ? 3.966 -4.007 11.451 1.00 90.56 92 GLY A O 1
ATOM 765 N N . TYR A 1 93 ? 2.350 -2.470 11.788 1.00 93.25 93 TYR A N 1
ATOM 766 C CA . TYR A 1 93 ? 1.308 -3.143 11.027 1.00 93.25 93 TYR A CA 1
ATOM 767 C C . TYR A 1 93 ? 0.557 -2.172 10.128 1.00 93.25 93 TYR A C 1
ATOM 769 O O . TYR A 1 93 ? 0.308 -1.030 10.498 1.00 93.25 93 TYR A O 1
ATOM 777 N N . HIS A 1 94 ? 0.144 -2.650 8.960 1.00 94.88 94 HIS A N 1
ATOM 778 C CA . HIS A 1 94 ? -0.833 -1.959 8.130 1.00 94.88 94 HIS A CA 1
ATOM 779 C C . HIS A 1 94 ? -2.164 -2.702 8.209 1.00 94.88 94 HIS A C 1
ATOM 781 O O . HIS A 1 94 ? -2.211 -3.895 7.910 1.00 94.88 94 HIS A O 1
ATOM 787 N N . VAL A 1 95 ? -3.247 -2.011 8.560 1.00 95.94 95 VAL A N 1
ATOM 788 C CA . VAL A 1 95 ? -4.606 -2.565 8.478 1.00 95.94 95 VAL A CA 1
ATOM 789 C C . VAL A 1 95 ? -5.378 -1.849 7.380 1.00 95.94 95 VAL A C 1
ATOM 791 O O . VAL A 1 95 ? -5.551 -0.634 7.416 1.00 95.94 95 VAL A O 1
ATOM 794 N N . HIS A 1 96 ? -5.821 -2.615 6.394 1.00 96.38 96 HIS A N 1
ATOM 795 C CA . HIS A 1 96 ? -6.506 -2.153 5.198 1.00 96.38 96 HIS A CA 1
ATOM 796 C C . HIS A 1 96 ? -8.002 -2.363 5.367 1.00 96.38 96 HIS A C 1
ATOM 798 O O . HIS A 1 96 ? -8.431 -3.482 5.630 1.00 96.38 96 HIS A O 1
ATOM 804 N N . LEU A 1 97 ? -8.783 -1.300 5.209 1.00 95.88 97 LEU A N 1
ATOM 805 C CA . LEU A 1 97 ? -10.241 -1.311 5.293 1.00 95.88 97 LEU A CA 1
ATOM 806 C C . LEU A 1 97 ? -10.801 -0.951 3.923 1.00 95.88 97 LEU A C 1
ATOM 808 O O . LEU A 1 97 ? -10.496 0.128 3.403 1.00 95.88 97 LEU A O 1
ATOM 812 N N . PHE A 1 98 ? -11.628 -1.824 3.357 1.00 93.38 98 PHE A N 1
ATOM 813 C CA . PHE A 1 98 ? -12.213 -1.621 2.035 1.00 93.38 98 PHE A CA 1
ATOM 814 C C . PHE A 1 98 ? -13.690 -1.261 2.145 1.00 93.38 98 PHE A C 1
ATOM 816 O O . PHE A 1 98 ? -14.457 -1.884 2.875 1.00 93.38 98 PHE A O 1
ATOM 823 N N . PHE A 1 99 ? -14.093 -0.238 1.396 1.00 92.94 99 PHE A N 1
ATOM 824 C CA . PHE A 1 99 ? -15.457 0.268 1.380 1.00 92.94 99 PHE A CA 1
ATOM 825 C C . PHE A 1 99 ? -16.061 0.112 -0.020 1.00 92.94 99 PHE A C 1
ATOM 827 O O . PHE A 1 99 ? -15.347 0.190 -1.020 1.00 92.94 99 PHE A O 1
ATOM 834 N N . PRO A 1 100 ? -17.388 -0.064 -0.138 1.00 91.75 100 PRO A N 1
ATOM 835 C CA . PRO A 1 100 ? -18.037 -0.208 -1.443 1.00 91.75 100 PRO A CA 1
ATOM 836 C C . PRO A 1 100 ? -17.955 1.069 -2.300 1.00 91.75 100 PRO A C 1
ATOM 838 O O . PRO A 1 100 ? -17.996 1.009 -3.531 1.00 91.75 100 PRO A O 1
ATOM 841 N N . ASN A 1 101 ? -17.824 2.229 -1.651 1.00 93.56 101 ASN A N 1
ATOM 842 C CA . ASN A 1 101 ? -17.803 3.545 -2.280 1.00 93.56 101 ASN A CA 1
ATOM 843 C C . ASN A 1 101 ? -16.480 4.265 -2.009 1.00 93.56 101 ASN A C 1
ATOM 845 O O . ASN A 1 101 ? -15.795 3.980 -1.027 1.00 93.56 101 ASN A O 1
ATOM 849 N N . GLU A 1 102 ? -16.150 5.228 -2.867 1.00 95.44 102 GLU A N 1
ATOM 850 C CA . GLU A 1 102 ? -15.025 6.133 -2.640 1.00 95.44 102 GLU A CA 1
ATOM 851 C C . GLU A 1 102 ? -15.228 6.960 -1.365 1.00 95.44 102 GLU A C 1
ATOM 853 O O . GLU A 1 102 ? -16.350 7.318 -0.982 1.00 95.44 102 GLU A O 1
ATOM 858 N N . LEU A 1 103 ? -14.120 7.270 -0.702 1.00 95.12 103 LEU A N 1
ATOM 859 C CA . LEU A 1 103 ? -14.102 8.056 0.519 1.00 95.12 103 LEU A CA 1
ATOM 860 C C . LEU A 1 103 ? -13.362 9.362 0.280 1.00 95.12 103 LEU A C 1
ATOM 862 O O . LEU A 1 103 ? -12.232 9.366 -0.198 1.00 95.12 103 LEU A O 1
ATOM 866 N N . THR A 1 104 ? -13.963 10.469 0.711 1.00 96.81 104 THR A N 1
ATOM 867 C CA . THR A 1 104 ? -13.264 11.754 0.737 1.00 96.81 104 THR A CA 1
ATOM 868 C C . THR A 1 104 ? -12.097 11.699 1.721 1.00 96.81 104 THR A C 1
ATOM 870 O O . THR A 1 104 ? -12.173 11.023 2.753 1.00 96.81 104 THR A O 1
ATOM 873 N N . GLN A 1 105 ? -11.043 12.472 1.452 1.00 97.00 105 GLN A N 1
ATOM 874 C CA . GLN A 1 105 ? -9.898 12.604 2.357 1.00 97.00 105 GLN A CA 1
ATOM 875 C C . GLN A 1 105 ? -10.330 12.946 3.795 1.00 97.00 105 GLN A C 1
ATOM 877 O O . GLN A 1 105 ? -9.800 12.381 4.746 1.00 97.00 105 GLN A O 1
ATOM 882 N N . GLU A 1 106 ? -11.340 13.806 3.972 1.00 97.88 106 GLU A N 1
ATOM 883 C CA . GLU A 1 106 ? -11.882 14.153 5.293 1.00 97.88 106 GLU A CA 1
ATOM 884 C C . GLU A 1 106 ? -12.458 12.931 6.033 1.00 97.88 106 GLU A C 1
ATOM 886 O O . GLU A 1 106 ? -12.206 12.749 7.226 1.00 97.88 106 GLU A O 1
ATOM 891 N N . LYS A 1 107 ? -13.208 12.062 5.338 1.00 97.44 107 LYS A N 1
ATOM 892 C CA . LYS A 1 107 ? -13.747 10.825 5.926 1.00 97.44 107 LYS A CA 1
ATOM 893 C C . LYS A 1 107 ? -12.627 9.861 6.304 1.00 97.44 107 LYS A C 1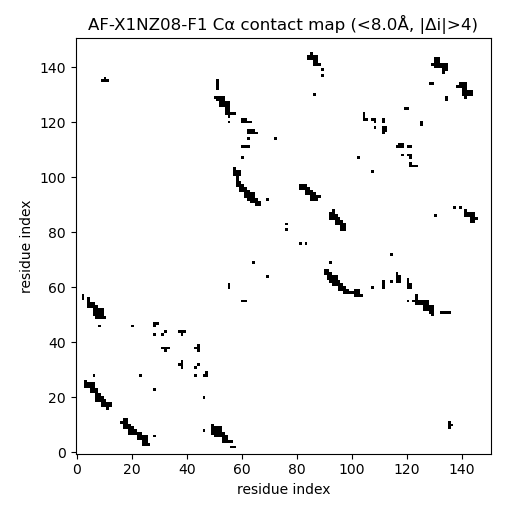
ATOM 895 O O . LYS A 1 107 ? -12.645 9.336 7.416 1.00 97.44 107 LYS A O 1
ATOM 900 N N . LYS A 1 108 ? -11.640 9.676 5.417 1.00 98.06 108 LYS A N 1
ATOM 901 C CA . LYS A 1 108 ? -10.454 8.851 5.695 1.00 98.06 108 LYS A CA 1
ATOM 902 C C . LYS A 1 108 ? -9.719 9.364 6.937 1.00 98.06 108 LYS A C 1
ATOM 904 O O . LYS A 1 108 ? -9.446 8.596 7.857 1.00 98.06 108 LYS A O 1
ATOM 909 N N . LEU A 1 109 ? -9.487 10.676 7.007 1.00 98.12 109 LEU A N 1
ATOM 910 C CA . LEU A 1 109 ? -8.800 11.331 8.118 1.00 98.12 109 LEU A CA 1
ATOM 911 C C . LEU A 1 109 ? -9.531 11.155 9.456 1.00 98.12 109 LEU A C 1
ATOM 913 O O . LEU A 1 109 ? -8.881 10.897 10.464 1.00 98.12 109 LEU A O 1
ATOM 917 N N . LYS A 1 110 ? -10.869 11.251 9.486 1.00 98.06 110 LYS A N 1
ATOM 918 C CA . LYS A 1 110 ? -11.657 11.031 10.716 1.00 98.06 110 LYS A CA 1
ATOM 919 C C . LYS A 1 110 ? -11.443 9.632 11.298 1.00 98.06 110 LYS A C 1
ATOM 921 O O . LYS A 1 110 ? -11.252 9.504 12.505 1.00 98.06 110 LYS A O 1
ATOM 926 N N . VAL A 1 111 ? -11.440 8.600 10.452 1.00 96.88 111 VAL A N 1
ATOM 927 C CA . VAL A 1 111 ? -11.196 7.212 10.883 1.00 96.88 111 VAL A CA 1
ATOM 928 C C . VAL A 1 111 ? -9.751 7.039 11.351 1.00 96.88 111 VAL A C 1
ATOM 930 O O . VAL A 1 111 ? -9.523 6.522 12.439 1.00 96.88 111 VAL A O 1
ATOM 933 N N . ILE A 1 112 ? -8.776 7.536 10.584 1.00 97.06 112 ILE A N 1
ATOM 934 C CA . ILE A 1 112 ? -7.350 7.462 10.943 1.00 97.06 112 ILE A CA 1
ATOM 935 C C . ILE A 1 112 ? -7.084 8.131 12.302 1.00 97.06 112 ILE A C 1
ATOM 937 O O . ILE A 1 112 ? -6.433 7.539 13.163 1.00 97.06 112 ILE A O 1
ATOM 941 N N . LYS A 1 113 ? -7.668 9.314 12.543 1.00 97.19 113 LYS A N 1
ATOM 942 C CA . LYS A 1 113 ? -7.590 10.021 13.833 1.00 97.19 113 LYS A CA 1
ATOM 943 C C . LYS A 1 113 ? -8.243 9.253 14.973 1.00 97.19 113 LYS A C 1
ATOM 945 O O . LYS A 1 113 ? -7.691 9.216 16.069 1.00 97.19 113 LYS A O 1
ATOM 950 N N . PHE A 1 114 ? -9.395 8.627 14.728 1.00 95.81 114 PHE A N 1
ATOM 951 C CA . PHE A 1 114 ? -10.072 7.801 15.730 1.00 95.81 114 PHE A CA 1
ATOM 952 C C . PHE A 1 114 ? -9.174 6.655 16.226 1.00 95.81 114 PHE A C 1
ATOM 954 O O . PHE A 1 114 ? -9.149 6.368 17.424 1.00 95.81 114 PHE A O 1
ATOM 961 N N . PHE A 1 115 ? -8.388 6.056 15.327 1.00 94.75 115 PHE A N 1
ATOM 962 C CA . PHE A 1 115 ? -7.414 5.010 15.655 1.00 94.75 115 PHE A CA 1
ATOM 963 C C . PHE A 1 115 ? -6.024 5.532 16.049 1.00 94.75 115 PHE A C 1
ATOM 965 O O . PHE A 1 115 ? -5.178 4.728 16.428 1.00 94.75 115 PHE A O 1
ATOM 972 N N . LYS A 1 116 ? -5.802 6.855 16.034 1.00 94.81 116 LYS A N 1
ATOM 973 C CA . LYS A 1 116 ? -4.515 7.507 16.340 1.00 94.81 116 LYS A CA 1
ATOM 974 C C . LYS A 1 116 ? -3.357 7.021 15.448 1.00 94.81 116 LYS A C 1
ATOM 976 O O . LYS A 1 116 ? -2.236 6.875 15.923 1.00 94.81 116 LYS A O 1
ATOM 981 N N . CYS A 1 117 ? -3.637 6.762 14.171 1.00 95.31 117 CYS A N 1
ATOM 982 C CA . CYS A 1 117 ? -2.639 6.339 13.180 1.00 95.31 117 CYS A CA 1
ATOM 983 C C . CYS A 1 117 ? -2.080 7.531 12.378 1.00 95.31 117 CYS A C 1
ATOM 985 O O . CYS A 1 117 ? -2.547 8.661 12.528 1.00 95.31 117 CYS A O 1
ATOM 987 N N . ASP A 1 118 ? -1.106 7.272 11.498 1.00 94.88 118 ASP A N 1
ATOM 988 C CA . ASP A 1 118 ? -0.493 8.291 10.631 1.00 94.88 118 ASP A CA 1
ATOM 989 C C . ASP A 1 118 ? -1.517 8.979 9.700 1.00 94.88 118 ASP A C 1
ATOM 991 O O . ASP A 1 118 ? -2.033 8.396 8.740 1.00 94.88 118 ASP A O 1
ATOM 995 N N . GLU A 1 119 ? -1.777 10.264 9.959 1.00 96.88 119 GLU A N 1
ATOM 996 C CA . GLU A 1 119 ? -2.719 11.105 9.212 1.00 96.88 119 GLU A CA 1
ATOM 997 C C . GLU A 1 119 ? -2.357 11.267 7.728 1.00 96.88 119 GLU A C 1
ATOM 999 O O . GLU A 1 119 ? -3.253 11.496 6.902 1.00 96.88 119 GLU A O 1
ATOM 1004 N N . MET A 1 120 ? -1.083 11.095 7.350 1.00 95.75 120 MET A N 1
ATOM 1005 C CA . MET A 1 120 ? -0.648 11.186 5.952 1.00 95.75 120 MET A CA 1
ATOM 1006 C C . MET A 1 120 ? -1.316 10.126 5.068 1.00 95.75 120 MET A C 1
ATOM 1008 O O . MET A 1 120 ? -1.501 10.351 3.869 1.00 95.75 120 MET A O 1
ATOM 1012 N N . LYS A 1 121 ? -1.761 8.997 5.636 1.00 96.25 121 LYS A N 1
ATOM 1013 C CA . LYS A 1 121 ? -2.462 7.923 4.905 1.00 96.25 121 LYS A CA 1
ATOM 1014 C C . LYS A 1 121 ? -3.869 8.308 4.443 1.00 96.25 121 LYS A C 1
ATOM 1016 O O . LYS A 1 121 ? -4.487 7.572 3.680 1.00 96.25 121 LYS A O 1
ATOM 1021 N N . SER A 1 122 ? -4.386 9.461 4.873 1.00 96.50 122 SER A N 1
ATOM 1022 C CA . SER A 1 122 ? -5.673 9.980 4.395 1.00 96.50 122 SER A CA 1
ATOM 1023 C C . SER A 1 122 ? -5.617 10.493 2.953 1.00 96.50 122 SER A C 1
ATOM 1025 O O . SER A 1 122 ? -6.648 10.539 2.281 1.00 96.50 122 SER A O 1
ATOM 1027 N N . SER A 1 123 ? -4.430 10.882 2.480 1.00 94.69 123 SER A 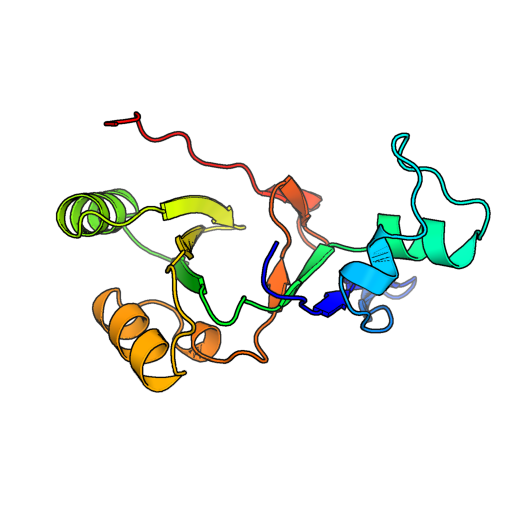N 1
ATOM 1028 C CA . SER A 1 123 ? -4.225 11.440 1.146 1.00 94.69 123 SER A CA 1
ATOM 1029 C C . SER A 1 123 ? -4.160 10.348 0.082 1.00 94.69 123 SER A C 1
ATOM 1031 O O . SER A 1 123 ? -3.465 9.346 0.232 1.00 94.69 123 SER A O 1
ATOM 1033 N N . GLU A 1 124 ? -4.812 10.587 -1.052 1.00 88.38 124 GLU A N 1
ATOM 1034 C CA . GLU A 1 124 ? -4.712 9.721 -2.232 1.00 88.38 124 GLU A CA 1
ATOM 1035 C C . GLU A 1 124 ? -3.322 9.763 -2.865 1.00 88.38 124 GLU A C 1
ATOM 1037 O O . GLU A 1 124 ? -2.961 8.862 -3.606 1.00 88.38 124 GLU A O 1
ATOM 1042 N N . ARG A 1 125 ? -2.510 10.786 -2.577 1.00 90.88 125 ARG A N 1
ATOM 1043 C CA . ARG A 1 125 ? -1.131 10.886 -3.085 1.00 90.88 125 ARG A CA 1
ATOM 1044 C C . ARG A 1 125 ? -0.136 10.050 -2.280 1.00 90.88 125 ARG A C 1
ATOM 1046 O O . ARG A 1 125 ? 1.057 10.076 -2.575 1.00 90.88 125 ARG A O 1
ATOM 1053 N N . THR A 1 126 ? -0.606 9.361 -1.245 1.00 95.31 126 THR A N 1
ATOM 1054 C CA . THR A 1 126 ? 0.244 8.570 -0.365 1.00 95.31 126 THR A CA 1
ATOM 1055 C C . THR A 1 126 ? 0.475 7.181 -0.941 1.00 95.31 126 THR A C 1
ATOM 1057 O O . THR A 1 126 ? -0.447 6.492 -1.384 1.00 95.31 126 THR A O 1
ATOM 1060 N N . TRP A 1 127 ? 1.740 6.776 -0.905 1.00 95.69 127 TRP A N 1
ATOM 1061 C CA . TRP A 1 127 ? 2.206 5.488 -1.388 1.00 95.69 127 TRP A CA 1
ATOM 1062 C C . TRP A 1 127 ? 2.399 4.532 -0.226 1.00 95.69 127 TRP A C 1
ATOM 1064 O O . TRP A 1 127 ? 2.849 4.913 0.858 1.00 95.69 127 TRP A O 1
ATOM 1074 N N . ILE A 1 128 ? 2.087 3.270 -0.473 1.00 95.12 128 ILE A N 1
ATOM 1075 C CA . ILE A 1 128 ? 2.305 2.187 0.470 1.00 95.12 128 ILE A CA 1
ATOM 1076 C C . ILE A 1 128 ? 3.030 1.043 -0.224 1.00 95.12 128 ILE A C 1
ATOM 1078 O O . ILE A 1 128 ? 2.808 0.755 -1.401 1.00 95.12 128 ILE A O 1
ATOM 1082 N N . ALA A 1 129 ? 3.902 0.374 0.526 1.00 94.50 129 ALA A N 1
ATOM 1083 C CA . ALA A 1 129 ? 4.583 -0.805 0.017 1.00 94.50 129 ALA A CA 1
ATOM 1084 C C . ALA A 1 129 ? 3.571 -1.929 -0.236 1.00 94.50 129 ALA A C 1
ATOM 1086 O O . ALA A 1 129 ? 2.770 -2.224 0.659 1.00 94.50 129 ALA A O 1
ATOM 1087 N N . LEU A 1 130 ? 3.664 -2.534 -1.423 1.00 93.88 130 LEU A N 1
ATOM 1088 C CA . LEU A 1 130 ? 2.765 -3.574 -1.917 1.00 93.88 130 LEU A CA 1
ATOM 1089 C C . LEU A 1 130 ? 2.741 -4.774 -0.964 1.00 93.88 130 LEU A C 1
ATOM 1091 O O . LEU A 1 130 ? 3.768 -5.188 -0.415 1.00 93.88 130 LEU A O 1
ATOM 1095 N N . GLU A 1 131 ? 1.557 -5.333 -0.775 1.00 92.31 131 GLU A N 1
ATOM 1096 C CA . GLU A 1 131 ? 1.325 -6.520 0.032 1.00 92.31 131 GLU A CA 1
ATOM 1097 C C . GLU A 1 131 ? 1.923 -7.752 -0.659 1.00 92.31 131 GLU A C 1
ATOM 1099 O O . GLU A 1 131 ? 1.979 -7.823 -1.886 1.00 92.31 131 GLU A O 1
ATOM 1104 N N . ASN A 1 132 ? 2.388 -8.738 0.118 1.00 90.06 132 ASN A N 1
ATOM 1105 C CA . ASN A 1 132 ? 2.952 -9.996 -0.395 1.00 90.06 132 ASN A CA 1
ATOM 1106 C C . ASN A 1 132 ? 4.161 -9.849 -1.345 1.00 90.06 132 ASN A C 1
ATOM 1108 O O . ASN A 1 132 ? 4.576 -10.815 -1.983 1.00 90.06 132 ASN A O 1
ATOM 1112 N N . VAL A 1 133 ? 4.782 -8.668 -1.391 1.00 90.44 133 VAL A N 1
ATOM 1113 C CA . VAL A 1 133 ? 6.020 -8.401 -2.133 1.00 90.44 133 VAL A CA 1
ATOM 1114 C C . VAL A 1 133 ? 7.142 -8.049 -1.160 1.00 90.44 133 VAL A C 1
ATOM 1116 O O . VAL A 1 133 ? 6.917 -7.592 -0.036 1.00 90.44 133 VAL A O 1
ATOM 1119 N N . LYS A 1 134 ? 8.387 -8.311 -1.571 1.00 88.50 134 LYS A N 1
ATOM 1120 C CA . LYS A 1 134 ? 9.571 -7.926 -0.798 1.00 88.50 134 LYS A CA 1
ATOM 1121 C C . LYS A 1 134 ? 9.636 -6.408 -0.673 1.00 88.50 134 LYS A C 1
ATOM 1123 O O . LYS A 1 134 ? 9.664 -5.688 -1.666 1.00 88.50 134 LYS A O 1
ATOM 1128 N N . HIS A 1 135 ? 9.741 -5.928 0.558 1.00 87.50 135 HIS A N 1
ATOM 1129 C CA . HIS A 1 135 ? 9.969 -4.518 0.819 1.00 87.50 135 HIS A CA 1
ATOM 1130 C C . HIS A 1 135 ? 11.351 -4.094 0.300 1.00 87.50 135 HIS A C 1
ATOM 1132 O O . HIS A 1 135 ? 12.359 -4.696 0.661 1.00 87.50 135 HIS A O 1
ATOM 1138 N N . TRP A 1 136 ? 11.426 -3.007 -0.470 1.00 88.00 136 TRP A N 1
ATOM 1139 C CA . TRP A 1 136 ? 12.668 -2.559 -1.120 1.00 88.00 136 TRP A CA 1
ATOM 1140 C C . TRP A 1 136 ? 13.845 -2.332 -0.150 1.00 88.00 136 TRP A C 1
ATOM 1142 O O . TRP A 1 136 ? 14.985 -2.643 -0.475 1.00 88.00 136 TRP A O 1
ATOM 1152 N N . LYS A 1 137 ? 13.573 -1.806 1.056 1.00 85.88 137 LYS A N 1
ATOM 1153 C CA . LYS A 1 137 ? 14.588 -1.537 2.095 1.00 85.88 137 LYS A CA 1
ATOM 1154 C C . LYS A 1 137 ? 14.943 -2.748 2.966 1.00 85.88 137 LYS A C 1
ATOM 1156 O O . LYS A 1 137 ? 16.117 -3.021 3.168 1.00 85.88 137 LYS A O 1
ATOM 1161 N N . SER A 1 138 ? 13.952 -3.428 3.548 1.00 85.62 138 SER A N 1
ATOM 1162 C CA . SER A 1 138 ? 14.179 -4.505 4.522 1.00 85.62 138 SER A CA 1
ATOM 1163 C C . SER A 1 138 ? 14.268 -5.893 3.891 1.00 85.62 138 SER A C 1
ATOM 1165 O O . SER A 1 138 ? 14.635 -6.837 4.583 1.00 85.62 138 SER A O 1
ATOM 1167 N N . LEU A 1 139 ? 13.882 -6.036 2.618 1.00 86.00 139 LEU A N 1
ATOM 1168 C CA . LEU A 1 139 ? 13.771 -7.293 1.867 1.00 86.00 139 LEU A CA 1
ATOM 1169 C C . LEU A 1 139 ? 12.799 -8.327 2.462 1.00 86.00 139 LEU A C 1
ATOM 1171 O O . LEU A 1 139 ? 12.608 -9.396 1.879 1.00 86.00 139 LEU A O 1
ATOM 1175 N N . LYS A 1 140 ? 12.149 -8.005 3.586 1.00 88.06 140 LYS A N 1
ATOM 1176 C CA . LYS A 1 140 ? 11.102 -8.817 4.204 1.00 88.06 140 LYS A CA 1
ATOM 1177 C C . LYS A 1 140 ? 9.816 -8.703 3.392 1.00 88.06 140 LYS A C 1
ATOM 1179 O O . LYS A 1 140 ? 9.475 -7.624 2.909 1.00 88.06 140 LYS A O 1
ATOM 1184 N N . ILE A 1 141 ? 9.116 -9.821 3.249 1.00 89.19 141 ILE A N 1
ATOM 1185 C CA . ILE A 1 141 ? 7.801 -9.867 2.609 1.00 89.19 141 ILE A CA 1
ATOM 1186 C C . ILE A 1 141 ? 6.763 -9.436 3.642 1.00 89.19 141 ILE A C 1
ATOM 1188 O O . ILE A 1 141 ? 6.781 -9.939 4.766 1.00 89.19 141 ILE A O 1
ATOM 1192 N N . LYS A 1 142 ? 5.870 -8.517 3.265 1.00 88.00 142 LYS A N 1
ATOM 1193 C CA . LYS A 1 142 ? 4.687 -8.205 4.073 1.00 88.00 142 LYS A CA 1
ATOM 1194 C C . LYS A 1 142 ? 3.745 -9.398 4.045 1.00 88.00 142 LYS A C 1
ATOM 1196 O O . LYS A 1 142 ? 3.243 -9.744 2.978 1.00 88.00 142 LYS A O 1
ATOM 1201 N N . GLN A 1 143 ? 3.531 -10.017 5.196 1.00 89.44 143 GLN A N 1
ATOM 1202 C CA . GLN A 1 143 ? 2.638 -11.165 5.331 1.00 89.44 143 GLN A CA 1
ATOM 1203 C C . GLN A 1 143 ? 1.319 -10.737 5.955 1.00 89.44 143 GLN A C 1
ATOM 1205 O O . GLN A 1 143 ? 1.316 -9.943 6.900 1.00 89.44 143 GLN A O 1
ATOM 1210 N N . GLU A 1 144 ? 0.226 -11.274 5.418 1.00 90.81 144 GLU A N 1
ATOM 1211 C CA . GLU A 1 144 ? -1.100 -11.138 6.009 1.00 90.81 144 GLU A CA 1
ATOM 1212 C C . GLU A 1 144 ? -1.147 -11.859 7.357 1.00 90.81 144 GLU A C 1
ATOM 1214 O O . GLU A 1 144 ? -0.645 -12.976 7.510 1.00 90.81 144 GLU A O 1
ATOM 1219 N N . ILE A 1 145 ? -1.757 -11.212 8.340 1.00 88.56 145 ILE A N 1
ATOM 1220 C CA . ILE A 1 145 ? -1.969 -11.769 9.663 1.00 88.56 145 ILE A CA 1
ATOM 1221 C C . ILE A 1 145 ? -3.330 -12.450 9.647 1.00 88.56 145 ILE A C 1
ATOM 1223 O O . ILE A 1 145 ? -4.371 -11.795 9.592 1.00 88.56 145 ILE A O 1
ATOM 1227 N N . GLN A 1 146 ? -3.331 -13.781 9.698 1.00 77.31 146 GLN A N 1
ATOM 1228 C CA . GLN A 1 146 ? -4.573 -14.535 9.807 1.00 77.31 146 GLN A CA 1
ATOM 1229 C C . GLN A 1 146 ? -5.151 -14.371 11.214 1.00 77.31 146 GLN A C 1
ATOM 1231 O O . GLN A 1 146 ? -4.724 -15.038 12.155 1.00 77.31 146 GLN A O 1
ATOM 1236 N N . HIS A 1 147 ? -6.157 -13.514 11.358 1.00 61.06 147 HIS A N 1
ATOM 1237 C CA . HIS A 1 147 ? -7.013 -13.517 12.538 1.00 61.06 147 HIS A CA 1
ATOM 1238 C C . HIS A 1 147 ? -8.310 -14.254 12.213 1.00 61.06 147 HIS A C 1
ATOM 1240 O O . HIS A 1 147 ? -8.925 -14.017 11.177 1.00 61.06 147 HIS A O 1
ATOM 1246 N N . GLY A 1 148 ? -8.674 -15.208 13.077 1.00 45.81 148 GLY A N 1
ATOM 1247 C CA . GLY A 1 148 ? -9.730 -16.192 12.841 1.00 45.81 148 GLY A CA 1
ATOM 1248 C C . GLY A 1 148 ? -10.987 -15.594 12.209 1.00 45.81 148 GLY A C 1
ATOM 1249 O O . GLY A 1 148 ? -11.611 -14.700 12.779 1.00 45.81 148 GLY A O 1
ATOM 1250 N N . LYS A 1 149 ? -11.349 -16.115 11.032 1.00 34.41 149 LYS A N 1
ATOM 1251 C CA . LYS A 1 149 ? -12.608 -15.820 10.345 1.00 34.41 149 LYS A CA 1
ATOM 1252 C C . LYS A 1 149 ? -13.773 -15.966 11.327 1.00 34.41 149 LYS A C 1
ATOM 1254 O O . LYS A 1 149 ? -14.006 -17.057 11.846 1.00 34.41 149 LYS A O 1
ATOM 1259 N N . ARG A 1 150 ? -14.563 -14.912 11.503 1.00 37.91 150 ARG A N 1
ATOM 1260 C CA . ARG A 1 150 ? -16.007 -15.083 11.665 1.00 37.91 150 ARG A CA 1
ATOM 1261 C C . ARG A 1 150 ? -16.651 -14.507 10.414 1.00 37.91 150 ARG A C 1
ATOM 1263 O O . ARG A 1 150 ? -16.620 -13.298 10.218 1.00 37.91 150 ARG A O 1
ATOM 1270 N N . LEU A 1 151 ? -17.081 -15.432 9.552 1.00 33.22 151 LEU A N 1
ATOM 1271 C CA . LEU A 1 151 ? -18.112 -15.197 8.544 1.00 33.22 151 LEU A CA 1
ATOM 1272 C C . LEU A 1 151 ? -19.394 -14.733 9.241 1.00 33.22 151 LEU A C 1
ATOM 1274 O O . LEU A 1 151 ? -19.649 -15.250 10.357 1.00 33.22 151 LEU A O 1
#

Foldseek 3Di:
DPDKWKWWAWAADPVRDIDIDDIDIPCQLPVQADPVRDHPPPVSSVGNVRTFKIFADQQKAKFWFQDDDVVVVVVVVVVVVFDWWWKDDDNTIIIMTGHPDGDQLVRSQVVNVVVVGDSVSSDRPDMDTDAQAQDRPPRDHIDIDDDDDDD

Organism: NCBI:txid412755

Sequence (151 aa):
QKYDFEVFGLKKDKNFDTISTIHKKYSDAIFPMSHLGTCPDRDTYFFFRDINQRQILPCEIVLDIEDGNIDEILDKLKKWNCEFHAYTAGKGYHVHLFFPNELTQEKKLKVIKFFKCDEMKSSERTWIALENVKHWKSLKIKQEIQHGKRL

Nearest PDB structures (foldseek):
  3jtp-assembly1_A  TM=6.196E-01  e=8.893E-02  Bacillus subtilis
  2y1r-assembly13_M  TM=6.043E-01  e=3.616E-01  Bacillus subtilis
  3qfq-assembly1_E  TM=4.865E-01  e=1.648E-01  Merkel cell polyomavirus

Radius of gyration: 16.57 Å; Cα contacts (8 Å, |Δi|>4): 251; chains: 1; bounding box: 44×31×45 Å